Protein AF-A0A2N1NNH9-F1 (afdb_monomer)

pLDDT: mean 80.66, std 7.98, range [55.19, 92.31]

Foldseek 3Di:
DADPVRDDDDDDCVLPDDPPDDADQDDDDVVVVQLFDVVCVVPVPDGDDVVRVVSSVVSVVVVVVVVVVVVVVVVVVVD

Solvent-accessible surface area (backbone atoms only — not comparable to full-atom values): 5133 Å² total; per-residue (Å²): 90,68,48,96,86,70,47,80,43,92,70,83,67,87,82,62,76,64,96,85,53,83,84,77,87,72,77,94,47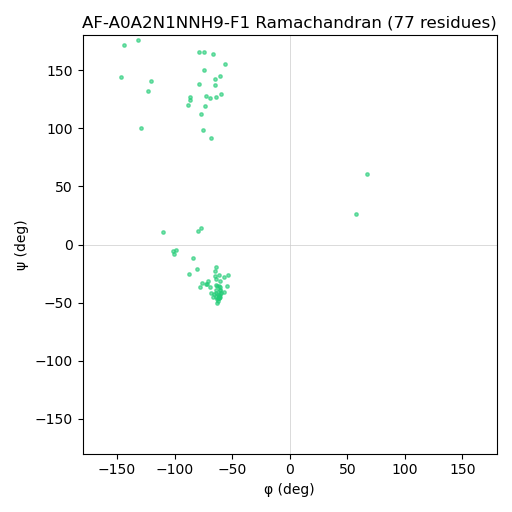,77,78,56,57,78,46,51,31,66,72,49,74,75,32,81,83,54,80,89,52,73,70,39,53,54,45,30,52,52,52,53,53,49,50,55,53,51,52,55,51,52,56,51,52,54,58,61,75,77,107

Sequence (79 aa):
MVTESNLAKLANFGTSREKHDATTTIGSQPERVRWLAPEKLKDNGRRYDHKCENFSFGMNWLLVKIHTKILKLIKFQIM

InterPro domains:
  IPR000719 Protein kinase domain [PS50011] (1-79)
  IPR001245 Serine-threonine/tyrosine-protein kinase, catalytic domain [PF07714] (1-60)
  IPR011009 Protein kinase-like domain superfamily [SSF56112] (1-61)

Structure (mmCIF, N/CA/C/O backbone):
data_AF-A0A2N1NNH9-F1
#
_entry.id   AF-A0A2N1NNH9-F1
#
loop_
_atom_site.group_PDB
_atom_site.id
_atom_site.type_symbol
_atom_site.label_atom_id
_atom_site.label_alt_id
_atom_site.label_comp_id
_atom_site.label_asym_id
_atom_site.label_entity_id
_atom_site.label_seq_id
_atom_site.pdbx_PDB_ins_code
_atom_site.Cartn_x
_atom_site.Cartn_y
_atom_site.Cartn_z
_atom_site.occupancy
_atom_site.B_iso_or_equiv
_atom_site.auth_seq_id
_atom_site.auth_comp_id
_atom_site.auth_asym_id
_atom_site.auth_atom_id
_atom_site.pdbx_PDB_model_num
ATOM 1 N N . MET A 1 1 ? -8.782 -6.122 7.531 1.00 81.94 1 MET A N 1
ATOM 2 C CA . MET A 1 1 ? -9.655 -6.997 8.347 1.00 81.94 1 MET A CA 1
ATOM 3 C C . MET A 1 1 ? -9.606 -6.483 9.775 1.00 81.94 1 MET A C 1
ATOM 5 O O . MET A 1 1 ? -8.539 -6.045 10.191 1.00 81.94 1 MET A O 1
ATOM 9 N N . VAL A 1 2 ? -10.722 -6.480 10.498 1.00 88.88 2 VAL A N 1
ATOM 10 C CA . VAL A 1 2 ? -10.765 -6.047 11.904 1.00 88.88 2 VAL A CA 1
ATOM 11 C C . VAL A 1 2 ? -11.323 -7.205 12.719 1.00 88.88 2 VAL A C 1
ATOM 13 O O . VAL A 1 2 ? -12.282 -7.840 12.289 1.00 88.88 2 VAL A O 1
ATOM 16 N N . THR A 1 3 ? -10.670 -7.545 13.827 1.00 91.00 3 THR A N 1
ATOM 17 C CA . THR A 1 3 ? -11.167 -8.573 14.752 1.00 91.00 3 THR A CA 1
ATOM 18 C C . THR A 1 3 ? -12.269 -8.010 15.644 1.00 91.00 3 THR A C 1
ATOM 20 O O . THR A 1 3 ? -12.401 -6.798 15.780 1.00 91.00 3 THR A O 1
ATOM 23 N N . GLU A 1 4 ? -13.013 -8.879 16.325 1.00 90.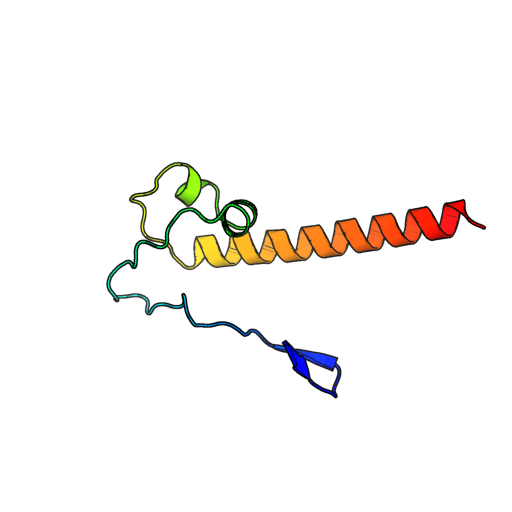44 4 GLU A N 1
ATOM 24 C CA . GLU A 1 4 ? -14.030 -8.474 17.313 1.00 90.44 4 GLU A CA 1
ATOM 25 C C . GLU A 1 4 ? -13.451 -7.601 18.439 1.00 90.44 4 GLU A C 1
ATOM 27 O O . GLU A 1 4 ? -14.115 -6.713 18.961 1.00 90.44 4 GLU A O 1
ATOM 32 N N . SER A 1 5 ? -12.165 -7.777 18.750 1.00 92.31 5 SER A N 1
ATOM 33 C CA . SER A 1 5 ? -11.403 -6.934 19.676 1.00 92.31 5 SER A CA 1
ATOM 34 C C . SER A 1 5 ? -10.963 -5.576 19.100 1.00 92.31 5 SER A C 1
ATOM 36 O O . SER A 1 5 ? -10.094 -4.924 19.675 1.00 92.31 5 SER A O 1
ATOM 38 N N . ASN A 1 6 ? -11.519 -5.145 17.963 1.00 87.44 6 ASN A N 1
ATOM 39 C CA . ASN A 1 6 ? -11.159 -3.914 17.249 1.00 87.44 6 ASN A CA 1
ATOM 40 C C . ASN A 1 6 ? -9.677 -3.820 16.840 1.00 87.44 6 ASN A C 1
ATOM 42 O O . ASN A 1 6 ? -9.142 -2.726 16.648 1.00 87.44 6 ASN A O 1
ATOM 46 N N . LEU A 1 7 ? -8.999 -4.958 16.660 1.00 90.88 7 LEU A N 1
ATOM 47 C CA . LEU A 1 7 ? -7.616 -4.981 16.195 1.00 90.88 7 LEU A CA 1
ATOM 48 C C . LEU A 1 7 ? -7.582 -5.015 14.664 1.00 90.88 7 LEU A C 1
ATOM 50 O O . LEU A 1 7 ? -8.070 -5.959 14.034 1.00 90.88 7 LEU A O 1
ATOM 54 N N . ALA A 1 8 ? -6.968 -4.001 14.057 1.00 87.56 8 ALA A N 1
ATOM 55 C CA . ALA A 1 8 ? -6.726 -3.987 12.622 1.00 87.56 8 ALA A CA 1
ATOM 56 C C . ALA A 1 8 ? -5.609 -4.978 12.256 1.00 87.56 8 ALA A C 1
ATOM 58 O O . ALA A 1 8 ? -4.511 -4.930 12.808 1.00 87.56 8 ALA A O 1
ATOM 59 N N . LYS A 1 9 ? -5.887 -5.865 11.296 1.00 89.38 9 LYS A N 1
ATOM 60 C CA . LYS A 1 9 ? -4.924 -6.819 10.733 1.00 89.38 9 LYS A CA 1
ATOM 61 C C . LYS A 1 9 ? -4.771 -6.608 9.230 1.00 89.38 9 LYS A C 1
ATOM 63 O O . LYS A 1 9 ? -5.762 -6.374 8.520 1.00 89.38 9 LYS A O 1
ATOM 68 N N . LEU A 1 10 ? -3.530 -6.736 8.757 1.00 87.56 10 LEU A N 1
ATOM 69 C CA . LEU A 1 10 ? -3.219 -6.821 7.333 1.00 87.56 10 LEU A CA 1
ATOM 70 C C . LEU A 1 10 ? -3.830 -8.103 6.760 1.00 87.56 10 LEU A C 1
ATOM 72 O O . LEU A 1 10 ? -3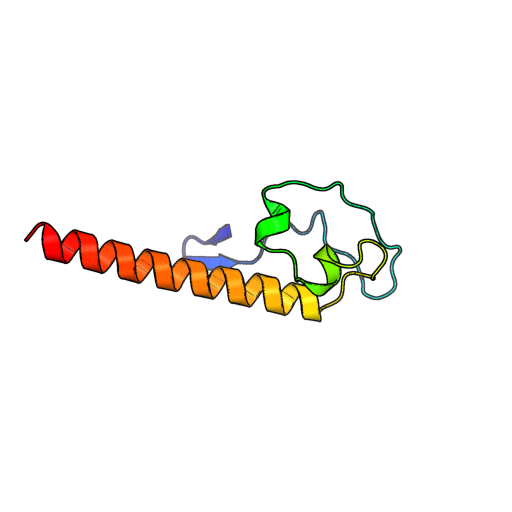.803 -9.159 7.388 1.00 87.56 10 LEU A O 1
ATOM 76 N N . ALA A 1 11 ? -4.424 -7.981 5.581 1.00 86.94 11 ALA A N 1
ATOM 77 C CA . ALA A 1 11 ? -5.089 -9.062 4.872 1.00 86.94 11 ALA A CA 1
ATOM 78 C C . ALA A 1 11 ? -4.849 -8.890 3.367 1.00 86.94 11 ALA A C 1
ATOM 80 O O . ALA A 1 11 ? -4.367 -7.842 2.942 1.00 86.94 11 ALA A O 1
ATOM 81 N N . ASN A 1 12 ? -5.236 -9.891 2.572 1.00 84.1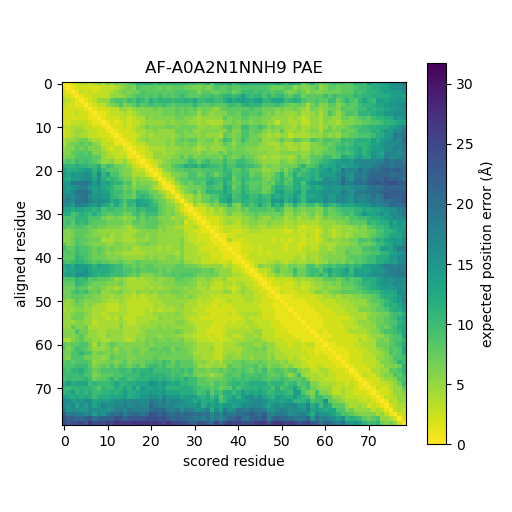9 12 ASN A N 1
ATOM 82 C CA . ASN A 1 12 ? -5.063 -9.917 1.116 1.00 84.19 12 ASN A CA 1
ATOM 83 C C . ASN A 1 12 ? -3.591 -9.991 0.653 1.00 84.19 12 ASN A C 1
ATOM 85 O O . ASN A 1 12 ? -3.100 -9.138 -0.083 1.00 84.19 12 ASN A O 1
ATOM 89 N N . PHE A 1 13 ? -2.899 -11.066 1.042 1.00 84.88 13 PHE A N 1
ATOM 90 C CA . PHE A 1 13 ? -1.526 -11.368 0.610 1.00 84.88 13 PHE A CA 1
ATOM 91 C C . PHE A 1 13 ? -1.440 -11.997 -0.796 1.00 84.88 13 PHE A C 1
ATOM 93 O O . PHE A 1 13 ? -0.387 -12.483 -1.191 1.00 84.88 1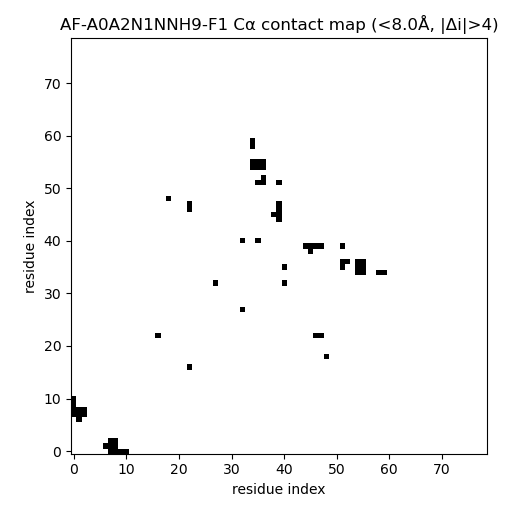3 PHE A O 1
ATOM 100 N N . GLY A 1 14 ? -2.526 -11.991 -1.583 1.00 82.38 14 GLY A N 1
ATOM 101 C CA . GLY A 1 14 ? -2.560 -12.628 -2.908 1.00 82.38 14 GLY A CA 1
ATOM 102 C C . GLY A 1 14 ? -1.610 -11.999 -3.934 1.00 82.38 14 GLY A C 1
ATOM 103 O O . GLY A 1 14 ? -1.262 -12.634 -4.922 1.00 82.38 14 GLY A O 1
ATOM 104 N N . THR A 1 15 ? -1.165 -10.760 -3.695 1.00 78.56 15 THR A N 1
ATOM 105 C CA . THR A 1 15 ? -0.133 -10.093 -4.508 1.00 78.56 15 THR A CA 1
ATOM 106 C C . THR A 1 15 ? 1.190 -9.907 -3.774 1.00 78.56 15 THR A C 1
ATOM 108 O O . THR A 1 15 ? 2.043 -9.147 -4.233 1.00 78.56 15 THR A O 1
ATOM 111 N N . SER A 1 16 ? 1.351 -10.545 -2.615 1.00 83.06 16 SER A N 1
ATOM 112 C CA . SER A 1 16 ? 2.608 -10.544 -1.875 1.00 83.06 16 SER A CA 1
ATOM 113 C C . SER A 1 16 ? 3.619 -11.460 -2.554 1.00 83.06 16 SER A C 1
ATOM 115 O O . SER A 1 16 ? 3.263 -12.426 -3.224 1.00 83.06 16 SER A O 1
ATOM 117 N N . ARG A 1 17 ? 4.897 -11.121 -2.403 1.00 84.19 17 ARG A N 1
ATOM 118 C CA . ARG A 1 17 ? 6.012 -11.812 -3.042 1.00 84.19 17 ARG A CA 1
ATOM 119 C C . ARG A 1 17 ? 7.217 -11.767 -2.115 1.00 84.19 17 ARG A C 1
ATOM 121 O O . ARG A 1 17 ? 7.460 -10.740 -1.478 1.00 84.19 17 ARG A O 1
ATOM 128 N N . GLU A 1 18 ? 8.008 -12.832 -2.096 1.00 82.88 18 GLU A N 1
ATOM 129 C CA . GLU A 1 18 ? 9.287 -12.827 -1.397 1.00 82.88 18 GLU A CA 1
ATOM 130 C C . GLU A 1 18 ? 10.309 -11.873 -2.043 1.00 82.88 18 GLU A C 1
ATOM 132 O O . GLU A 1 18 ? 10.185 -11.407 -3.187 1.00 82.88 18 GLU A O 1
ATOM 137 N N . LYS A 1 19 ? 11.365 -11.556 -1.287 1.00 77.31 19 LYS A N 1
ATOM 138 C CA . LYS A 1 19 ? 12.390 -10.588 -1.699 1.00 77.31 19 LYS A CA 1
ATOM 139 C C . LYS A 1 19 ? 13.118 -11.010 -2.976 1.00 77.31 19 LYS A C 1
ATOM 141 O O . LYS A 1 19 ? 13.413 -10.144 -3.802 1.00 77.31 19 LYS A O 1
ATOM 146 N N . HIS A 1 20 ? 13.352 -12.308 -3.161 1.00 79.06 20 HIS A N 1
ATOM 147 C CA . HIS A 1 20 ? 14.136 -12.867 -4.269 1.00 79.06 20 HIS A CA 1
ATOM 148 C C . HIS A 1 20 ? 13.293 -13.452 -5.406 1.00 79.06 20 HIS A C 1
ATOM 150 O O . HIS A 1 20 ? 13.841 -13.797 -6.445 1.00 79.06 20 HIS A O 1
ATOM 156 N N . ASP A 1 21 ? 11.974 -13.504 -5.245 1.00 79.06 21 ASP A N 1
ATOM 157 C CA . ASP A 1 21 ? 11.108 -14.211 -6.186 1.00 79.06 21 ASP A CA 1
ATOM 158 C C . ASP A 1 21 ? 10.909 -13.458 -7.513 1.00 79.06 21 ASP A C 1
ATOM 160 O O . ASP A 1 21 ? 11.190 -12.256 -7.610 1.00 79.06 21 ASP A O 1
ATOM 164 N N . ALA A 1 22 ? 10.397 -14.116 -8.550 1.00 75.44 22 ALA A N 1
ATOM 165 C CA . ALA A 1 22 ? 10.150 -13.464 -9.839 1.00 75.44 22 ALA A CA 1
ATOM 166 C C . ALA A 1 22 ? 9.149 -12.295 -9.711 1.00 75.44 22 ALA A C 1
ATOM 168 O O . ALA A 1 22 ? 8.223 -12.309 -8.901 1.00 75.44 22 ALA A O 1
ATOM 169 N N . THR A 1 23 ? 9.341 -11.223 -10.490 1.00 72.38 23 THR A N 1
ATOM 170 C CA . THR A 1 23 ? 8.394 -10.095 -10.468 1.00 72.38 23 THR A CA 1
ATOM 171 C C . THR A 1 23 ? 7.143 -10.465 -11.250 1.00 72.38 23 THR A C 1
ATOM 173 O O . THR A 1 23 ? 7.190 -10.577 -12.470 1.00 72.38 23 THR A O 1
ATOM 176 N N . THR A 1 24 ? 6.018 -10.613 -10.555 1.00 67.69 24 THR A N 1
ATOM 177 C CA . THR A 1 24 ? 4.712 -10.784 -11.194 1.00 67.69 24 THR A CA 1
ATOM 178 C C . THR A 1 24 ? 4.249 -9.452 -11.775 1.00 67.69 24 THR A C 1
ATOM 180 O O . THR A 1 24 ? 4.063 -8.473 -11.046 1.00 67.69 24 THR A O 1
ATOM 183 N N . THR A 1 25 ? 4.050 -9.403 -13.090 1.00 66.75 25 THR A N 1
ATOM 184 C CA . THR A 1 25 ? 3.435 -8.251 -13.752 1.00 66.75 25 THR A CA 1
ATOM 185 C C . THR A 1 25 ? 1.937 -8.276 -13.486 1.00 66.75 25 THR A C 1
ATOM 187 O O . THR A 1 25 ? 1.185 -9.006 -14.124 1.00 66.75 25 THR A O 1
ATOM 190 N N . ILE A 1 26 ? 1.501 -7.489 -12.510 1.00 66.06 26 ILE A N 1
ATOM 191 C CA . ILE A 1 26 ? 0.080 -7.276 -12.245 1.00 66.06 26 ILE A CA 1
ATOM 192 C C . ILE A 1 26 ? -0.385 -6.125 -13.140 1.00 66.06 26 ILE A C 1
ATOM 194 O O . ILE A 1 26 ? 0.235 -5.061 -13.149 1.00 66.06 26 ILE A O 1
ATOM 198 N N . GLY A 1 27 ? -1.452 -6.350 -13.912 1.00 64.50 27 GLY A N 1
ATOM 199 C CA . GLY A 1 27 ? -2.017 -5.353 -14.823 1.00 64.50 27 GLY A CA 1
ATOM 200 C C . GLY A 1 27 ? -2.394 -4.042 -14.121 1.00 64.50 27 GLY A C 1
ATOM 201 O O . GLY A 1 27 ? -2.655 -4.007 -12.916 1.00 64.50 27 GLY A O 1
ATOM 202 N N . SER A 1 28 ? -2.427 -2.949 -14.884 1.00 64.19 28 SER A N 1
ATOM 203 C CA . SER A 1 28 ? -2.738 -1.609 -14.381 1.00 64.19 28 SER A CA 1
ATOM 204 C C . SER A 1 28 ? -4.203 -1.506 -13.955 1.00 64.19 28 SER A C 1
ATOM 206 O O . SER A 1 28 ? -5.079 -1.178 -14.753 1.00 64.19 28 SER A O 1
ATOM 208 N N . GLN A 1 29 ? -4.475 -1.783 -12.683 1.00 70.31 29 GLN A N 1
ATOM 209 C CA . GLN A 1 29 ? -5.781 -1.535 -12.083 1.00 70.31 29 GLN A CA 1
ATOM 210 C C . GLN A 1 29 ? -5.838 -0.087 -11.570 1.00 70.31 29 GLN A C 1
ATOM 212 O O . GLN A 1 29 ? -5.000 0.292 -10.744 1.00 70.31 29 GLN A O 1
ATOM 217 N N . PRO A 1 30 ? -6.817 0.728 -12.003 1.00 70.25 30 PRO A N 1
ATOM 218 C CA . PRO A 1 30 ? -6.894 2.149 -11.651 1.00 70.25 30 PRO A CA 1
ATOM 219 C C . PRO A 1 30 ? -7.042 2.391 -10.141 1.00 70.25 30 PRO A C 1
ATOM 221 O O . PRO A 1 30 ? -6.604 3.418 -9.626 1.00 70.25 30 PRO A O 1
ATOM 224 N N . GLU A 1 31 ? -7.603 1.433 -9.403 1.00 73.00 31 GLU A N 1
ATOM 225 C CA . GLU A 1 31 ? -7.694 1.492 -7.941 1.00 73.00 31 GLU A CA 1
ATOM 226 C C . GLU A 1 31 ? -6.327 1.356 -7.262 1.00 73.0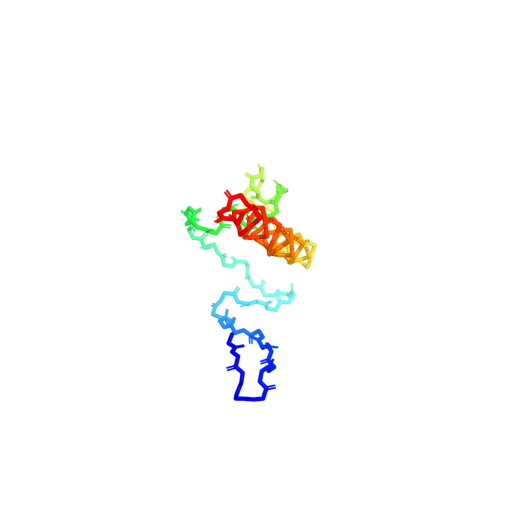0 31 GLU A C 1
ATOM 228 O O . GLU A 1 31 ? -6.056 2.046 -6.283 1.00 73.00 31 GLU A O 1
ATOM 233 N N . ARG A 1 32 ? -5.434 0.527 -7.816 1.00 73.44 32 ARG A N 1
ATOM 234 C CA . ARG A 1 32 ? -4.084 0.289 -7.284 1.00 73.44 32 ARG A CA 1
ATOM 235 C C . ARG A 1 32 ? -3.135 1.448 -7.588 1.00 73.44 32 ARG A C 1
ATOM 237 O O . ARG A 1 32 ? -2.282 1.761 -6.765 1.00 73.44 32 ARG A O 1
ATOM 244 N N . VAL A 1 33 ? -3.316 2.115 -8.731 1.00 79.88 33 VAL A N 1
ATOM 245 C CA . VAL A 1 33 ? -2.502 3.268 -9.165 1.00 79.88 33 VAL A CA 1
ATOM 246 C C . VAL A 1 33 ? -2.469 4.380 -8.111 1.00 79.88 33 VAL A C 1
ATOM 248 O O . VAL A 1 33 ? -1.421 4.983 -7.909 1.00 79.88 33 VAL A O 1
ATOM 251 N N . ARG A 1 34 ? -3.572 4.610 -7.384 1.00 82.50 34 ARG A N 1
ATOM 252 C CA . ARG A 1 34 ? -3.655 5.651 -6.337 1.00 82.50 34 ARG A CA 1
ATOM 253 C C . ARG A 1 34 ? -2.735 5.397 -5.143 1.00 82.50 34 ARG A C 1
ATOM 255 O O . ARG A 1 34 ? -2.350 6.340 -4.460 1.00 82.50 34 ARG A O 1
ATOM 262 N N . TRP A 1 35 ? -2.419 4.133 -4.886 1.00 84.12 35 TRP A N 1
ATOM 263 C CA . TRP A 1 35 ? -1.586 3.701 -3.766 1.00 84.12 35 TRP A CA 1
ATOM 264 C C . TRP A 1 35 ? -0.151 3.408 -4.201 1.00 84.12 35 TRP A C 1
ATOM 266 O O . TRP A 1 35 ? 0.705 3.177 -3.356 1.00 84.12 35 TRP A O 1
ATOM 276 N N . LEU A 1 36 ? 0.123 3.415 -5.507 1.00 84.00 36 LEU A N 1
ATOM 277 C CA . LEU A 1 36 ? 1.416 3.036 -6.047 1.00 84.00 36 LEU A CA 1
ATOM 278 C C . LEU A 1 36 ? 2.430 4.168 -5.889 1.00 84.00 36 LEU A C 1
ATOM 280 O O . LEU A 1 36 ? 2.139 5.335 -6.147 1.00 84.00 36 LEU A O 1
ATOM 284 N N . ALA A 1 37 ? 3.646 3.796 -5.509 1.00 87.50 37 ALA A N 1
ATOM 285 C CA . ALA A 1 37 ? 4.734 4.744 -5.374 1.00 87.50 37 ALA A CA 1
ATOM 286 C C . ALA A 1 37 ? 5.110 5.372 -6.733 1.00 87.50 37 ALA A C 1
ATOM 288 O O . ALA A 1 37 ? 5.089 4.686 -7.766 1.00 87.50 37 ALA A O 1
ATOM 289 N N . PRO A 1 38 ? 5.461 6.669 -6.760 1.00 85.56 38 PRO A N 1
ATOM 290 C CA . PRO A 1 38 ? 5.689 7.413 -7.998 1.00 85.56 38 PRO A CA 1
ATOM 291 C C . PRO A 1 38 ? 6.827 6.832 -8.844 1.00 85.56 38 PRO A C 1
ATOM 293 O O . PRO A 1 38 ? 6.765 6.867 -10.071 1.00 85.56 38 PRO A O 1
ATOM 296 N N . GLU A 1 39 ? 7.845 6.237 -8.222 1.00 84.44 39 GLU A N 1
ATOM 297 C CA . GLU A 1 39 ? 8.943 5.575 -8.924 1.00 84.44 39 GLU A CA 1
ATOM 298 C C . GLU A 1 39 ? 8.486 4.364 -9.741 1.00 84.44 39 GLU A C 1
ATOM 300 O O . GLU A 1 39 ? 9.086 4.072 -10.773 1.00 84.44 39 GLU A O 1
ATOM 305 N N . LYS A 1 40 ? 7.420 3.685 -9.306 1.00 82.69 40 LYS A N 1
ATOM 306 C CA . LYS A 1 40 ? 6.850 2.535 -10.008 1.00 82.69 40 LYS A CA 1
ATOM 307 C C . LYS A 1 40 ? 5.826 2.956 -11.063 1.00 82.69 40 LYS A C 1
ATOM 309 O O . LYS A 1 40 ? 5.649 2.236 -12.036 1.00 82.69 40 LYS A O 1
ATOM 314 N N . LEU A 1 41 ? 5.193 4.120 -10.895 1.00 82.81 41 LEU A N 1
ATOM 315 C CA . LEU A 1 41 ? 4.353 4.743 -11.926 1.00 82.81 41 LEU A CA 1
ATOM 316 C C . LEU A 1 41 ? 5.181 5.308 -13.086 1.00 82.81 41 LEU A C 1
ATOM 318 O O . LEU A 1 41 ? 4.731 5.292 -14.226 1.00 82.81 41 LEU A O 1
ATOM 322 N N . LYS A 1 42 ? 6.382 5.819 -12.794 1.00 84.12 42 LYS A N 1
ATOM 323 C CA . LYS A 1 42 ? 7.289 6.374 -13.804 1.00 84.12 42 LYS A CA 1
ATOM 324 C C . LYS A 1 42 ? 8.035 5.291 -14.583 1.00 84.12 42 LYS A C 1
ATOM 326 O O . LYS A 1 42 ? 8.285 5.467 -15.770 1.00 84.12 42 LYS A O 1
ATOM 331 N N . ASP A 1 43 ? 8.403 4.200 -13.917 1.00 80.75 43 ASP A N 1
ATOM 332 C CA . ASP A 1 43 ? 9.114 3.077 -14.521 1.00 80.75 43 ASP A CA 1
ATOM 333 C C . ASP A 1 43 ? 8.406 1.754 -14.200 1.00 80.75 43 ASP A C 1
ATOM 335 O O . ASP A 1 43 ? 8.567 1.161 -13.126 1.00 80.75 43 ASP A O 1
ATOM 339 N N . ASN A 1 44 ? 7.641 1.266 -15.178 1.00 73.50 44 ASN A N 1
ATOM 340 C CA . ASN A 1 44 ? 6.931 -0.005 -15.073 1.00 73.50 44 ASN A CA 1
ATOM 341 C C . ASN A 1 44 ? 7.884 -1.208 -14.970 1.00 73.50 44 ASN A C 1
ATOM 343 O O . ASN A 1 44 ? 7.478 -2.237 -14.424 1.00 73.50 44 ASN A O 1
ATOM 347 N N . GLY A 1 45 ? 9.137 -1.092 -15.422 1.00 73.38 45 GLY A N 1
ATOM 348 C CA . GLY A 1 45 ? 10.151 -2.145 -15.338 1.00 73.38 45 GLY A CA 1
ATOM 349 C C . GLY A 1 45 ? 10.827 -2.239 -13.968 1.00 73.38 45 GLY A C 1
ATOM 350 O O . GLY A 1 45 ? 11.337 -3.297 -13.598 1.00 73.38 45 GLY A O 1
ATOM 351 N N . ARG A 1 46 ? 10.780 -1.172 -13.161 1.00 79.69 46 ARG A N 1
ATOM 352 C CA . ARG A 1 46 ? 11.426 -1.145 -11.843 1.00 79.69 46 ARG A CA 1
ATOM 353 C C . ARG A 1 46 ? 10.808 -2.163 -10.890 1.00 79.69 46 ARG A C 1
ATOM 355 O O . ARG A 1 46 ? 9.601 -2.157 -10.659 1.00 79.69 46 ARG A O 1
ATOM 362 N N . ARG A 1 47 ? 11.615 -3.028 -10.279 1.00 80.31 47 ARG A N 1
ATOM 363 C CA . ARG A 1 47 ? 11.121 -4.021 -9.312 1.00 80.31 47 ARG A CA 1
ATOM 364 C C . ARG A 1 47 ? 10.445 -3.336 -8.118 1.00 80.31 47 ARG A C 1
ATOM 366 O O . ARG A 1 47 ? 11.020 -2.439 -7.508 1.00 80.31 47 ARG A O 1
ATOM 373 N N . TYR A 1 48 ? 9.232 -3.780 -7.789 1.00 80.81 48 TYR A N 1
ATOM 374 C CA . TYR A 1 48 ? 8.505 -3.318 -6.605 1.00 80.81 48 TYR A CA 1
ATOM 375 C C . TYR A 1 48 ? 9.201 -3.838 -5.341 1.00 80.81 48 TYR A C 1
ATOM 377 O O . TYR A 1 48 ? 9.422 -5.046 -5.226 1.00 80.81 48 TYR A O 1
ATOM 385 N N . ASP A 1 49 ? 9.541 -2.945 -4.416 1.00 83.69 49 ASP A N 1
ATOM 386 C CA . ASP A 1 49 ? 10.326 -3.234 -3.209 1.00 83.69 49 ASP A CA 1
ATOM 387 C C . ASP A 1 49 ? 9.657 -2.622 -1.960 1.00 83.69 49 ASP A C 1
ATOM 389 O O . ASP A 1 49 ? 8.673 -1.891 -2.063 1.00 83.69 49 ASP A O 1
ATOM 393 N N . HIS A 1 50 ? 10.209 -2.878 -0.774 1.00 86.12 50 HIS A N 1
ATOM 394 C CA . HIS A 1 50 ? 9.717 -2.391 0.523 1.00 86.12 50 HIS A CA 1
ATOM 395 C C . HIS A 1 50 ? 9.531 -0.862 0.600 1.00 86.12 50 HIS A C 1
ATOM 397 O O . HIS A 1 50 ? 8.696 -0.372 1.357 1.00 86.12 50 HIS A O 1
ATOM 403 N N . LYS A 1 51 ? 10.266 -0.079 -0.201 1.00 87.44 51 LYS A N 1
ATOM 404 C CA . LYS A 1 51 ? 10.074 1.381 -0.285 1.00 87.44 51 LYS A CA 1
ATOM 405 C C . LYS A 1 51 ? 8.690 1.752 -0.828 1.00 87.44 51 LYS A C 1
ATOM 407 O O . LYS A 1 51 ? 8.085 2.708 -0.346 1.00 87.44 51 LYS A O 1
ATOM 412 N N . CYS A 1 52 ? 8.169 0.966 -1.768 1.00 86.56 52 CYS A N 1
ATOM 413 C CA . CYS A 1 52 ? 6.851 1.190 -2.348 1.00 86.56 52 CYS A CA 1
ATOM 414 C C . CYS A 1 52 ? 5.722 0.836 -1.359 1.00 86.56 52 CYS A C 1
ATOM 416 O O . CYS A 1 52 ? 4.698 1.520 -1.317 1.00 86.56 52 CYS A O 1
ATOM 418 N N . GLU A 1 53 ? 5.933 -0.176 -0.509 1.00 86.50 53 GLU A N 1
ATOM 419 C CA . GLU A 1 53 ? 5.027 -0.522 0.600 1.00 86.50 53 GLU A CA 1
ATOM 420 C C . GLU A 1 53 ? 4.923 0.632 1.609 1.00 86.50 53 GLU A C 1
ATOM 422 O O . GLU A 1 53 ? 3.823 1.044 1.980 1.00 86.50 53 GLU A O 1
ATOM 427 N N . ASN A 1 54 ? 6.061 1.223 1.994 1.00 89.62 54 ASN A N 1
ATOM 428 C CA . ASN A 1 54 ? 6.091 2.358 2.922 1.00 89.62 54 ASN A CA 1
ATOM 429 C C . ASN A 1 54 ? 5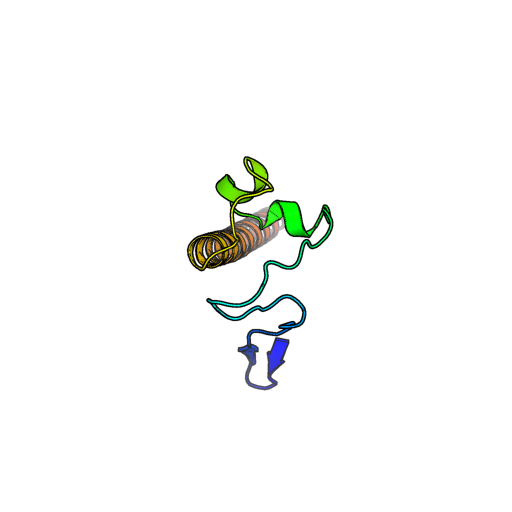.328 3.574 2.378 1.00 89.62 54 ASN A C 1
ATOM 431 O O . ASN A 1 54 ? 4.617 4.249 3.126 1.00 89.62 54 ASN A O 1
ATOM 435 N N . PHE A 1 55 ? 5.439 3.843 1.073 1.00 90.00 55 PHE A N 1
ATOM 436 C CA . PHE A 1 55 ? 4.656 4.893 0.424 1.00 90.00 55 PHE A CA 1
ATOM 437 C C . PHE A 1 55 ? 3.152 4.599 0.496 1.00 90.00 55 PHE A C 1
ATOM 439 O O . PHE A 1 55 ? 2.371 5.445 0.935 1.00 90.00 55 PHE A O 1
ATOM 446 N N . SER A 1 56 ? 2.756 3.376 0.132 1.00 86.75 56 SER A N 1
ATOM 447 C CA . SER A 1 56 ? 1.360 2.924 0.170 1.00 86.75 56 SER A CA 1
ATOM 448 C C . SER A 1 56 ? 0.763 3.068 1.577 1.00 86.75 56 SER A C 1
ATOM 450 O O . SER A 1 56 ? -0.371 3.527 1.740 1.00 86.75 56 SER A O 1
ATOM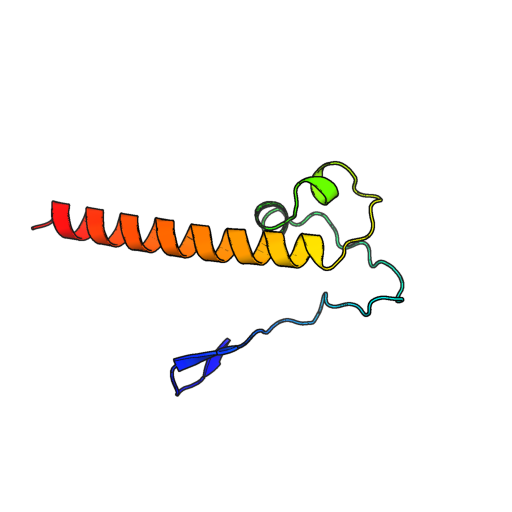 452 N N . PHE A 1 57 ? 1.540 2.739 2.613 1.00 87.56 57 PHE A N 1
ATOM 453 C CA . PHE A 1 57 ? 1.144 2.913 4.011 1.00 87.56 57 PHE A CA 1
ATOM 454 C C . PHE A 1 57 ? 0.939 4.390 4.384 1.00 87.56 57 PHE A C 1
ATOM 456 O O . PHE A 1 57 ? -0.084 4.749 4.973 1.00 87.56 57 PHE A O 1
ATOM 463 N N . GLY A 1 58 ? 1.864 5.269 3.986 1.00 89.12 58 GLY A N 1
ATOM 464 C CA . GLY A 1 58 ? 1.750 6.712 4.219 1.00 89.12 58 GLY A CA 1
ATOM 465 C C . GLY A 1 58 ? 0.510 7.329 3.563 1.00 89.12 58 GLY A C 1
ATOM 466 O O . GLY A 1 58 ? -0.174 8.152 4.176 1.00 89.12 58 GLY A O 1
ATOM 467 N N . MET A 1 59 ? 0.165 6.880 2.355 1.00 89.00 59 MET A N 1
ATOM 468 C CA . MET A 1 59 ? -1.047 7.321 1.661 1.00 89.00 59 MET A CA 1
ATOM 469 C C . MET A 1 59 ? -2.323 6.913 2.403 1.00 89.00 59 MET A C 1
ATOM 471 O O . MET A 1 59 ? -3.239 7.726 2.535 1.00 89.00 59 MET A O 1
ATOM 475 N N . ASN A 1 60 ? -2.377 5.689 2.940 1.00 85.94 60 ASN A N 1
ATOM 476 C CA . ASN A 1 60 ? -3.512 5.230 3.748 1.00 85.94 60 ASN A CA 1
ATOM 477 C C . ASN A 1 60 ? -3.690 6.090 5.005 1.00 85.94 60 ASN A C 1
ATOM 479 O O . ASN A 1 60 ? -4.798 6.537 5.306 1.00 85.94 60 ASN A O 1
ATOM 483 N N . TRP A 1 61 ? -2.593 6.393 5.703 1.00 85.31 61 TRP A N 1
ATOM 484 C CA . TRP A 1 61 ? -2.616 7.275 6.869 1.00 85.31 61 TRP A CA 1
ATOM 485 C C . TRP A 1 61 ? -3.117 8.685 6.532 1.00 85.31 61 TRP A C 1
ATOM 487 O O . TRP A 1 61 ? -3.960 9.246 7.240 1.00 85.31 61 TRP A O 1
ATOM 497 N N . LEU A 1 62 ? -2.627 9.258 5.430 1.00 87.25 62 LEU A N 1
ATOM 498 C CA . LEU A 1 62 ? -3.047 10.580 4.979 1.00 87.25 62 LEU A CA 1
ATOM 499 C C . LEU A 1 62 ? -4.545 10.609 4.657 1.00 87.25 62 LEU A C 1
ATOM 501 O O . LEU A 1 62 ? -5.241 11.531 5.087 1.00 87.25 62 LEU A O 1
ATOM 505 N N . LEU A 1 63 ? -5.051 9.589 3.959 1.00 86.75 63 LEU A N 1
ATOM 506 C CA . LEU A 1 63 ? -6.462 9.490 3.600 1.00 86.75 63 LEU A CA 1
ATOM 507 C C . LEU A 1 63 ? -7.360 9.433 4.844 1.00 86.75 63 LEU A C 1
ATOM 509 O O . LEU A 1 63 ? -8.324 10.193 4.937 1.00 86.75 63 LEU A O 1
ATOM 513 N N . VAL A 1 64 ? -7.004 8.613 5.840 1.00 86.56 64 VAL A N 1
ATOM 514 C CA . VAL A 1 64 ? -7.730 8.541 7.122 1.00 86.56 64 VAL A CA 1
ATOM 515 C C . VAL A 1 64 ? -7.731 9.896 7.829 1.00 86.56 64 VAL A C 1
ATOM 517 O O . VAL A 1 64 ? -8.766 10.337 8.338 1.00 86.56 64 VAL A O 1
ATOM 520 N N . LYS A 1 65 ? -6.597 10.605 7.829 1.00 86.12 65 LYS A N 1
ATOM 521 C CA . LYS A 1 65 ? -6.482 11.926 8.459 1.00 86.12 65 LYS A CA 1
ATOM 522 C C . LYS A 1 65 ? -7.347 12.978 7.762 1.00 86.12 65 LYS A C 1
ATOM 524 O O . LYS A 1 65 ? -8.003 13.767 8.445 1.00 86.12 65 LYS A O 1
ATOM 529 N N . ILE A 1 66 ? -7.370 12.980 6.428 1.00 84.94 66 ILE A N 1
ATOM 530 C CA . ILE A 1 66 ? -8.220 13.870 5.624 1.00 84.94 66 ILE A CA 1
ATOM 531 C C . ILE A 1 66 ? -9.695 13.565 5.893 1.00 84.94 66 ILE A C 1
ATOM 533 O O . ILE A 1 66 ? -10.447 14.473 6.243 1.00 84.94 66 ILE A O 1
ATOM 537 N N . HIS A 1 67 ? -10.093 12.294 5.819 1.00 84.06 67 HIS A N 1
ATOM 538 C CA . HIS A 1 67 ? -11.477 11.877 6.032 1.00 84.06 67 HIS A CA 1
ATOM 539 C C . HIS A 1 67 ? -11.967 12.233 7.445 1.00 84.06 67 HIS A C 1
ATOM 541 O O . HIS A 1 67 ? -13.040 12.809 7.609 1.00 84.06 67 HIS A O 1
ATOM 547 N N . THR A 1 68 ? -11.136 12.013 8.470 1.00 81.62 68 THR A N 1
ATOM 548 C CA . THR A 1 68 ? -11.457 12.379 9.862 1.00 81.62 68 THR A CA 1
ATOM 549 C C . THR A 1 68 ? -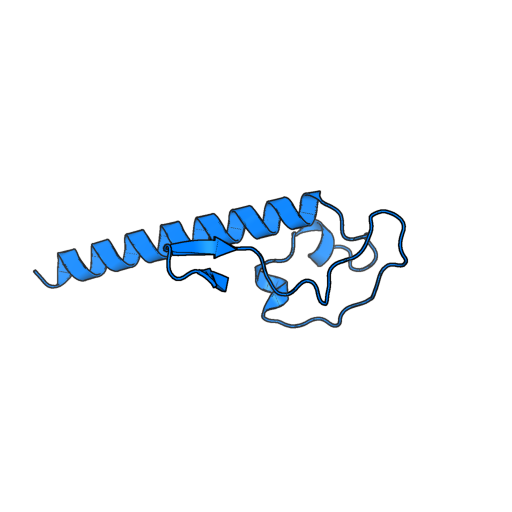11.611 13.893 10.045 1.00 81.62 68 THR A C 1
ATOM 551 O O . THR A 1 68 ? -12.494 14.339 10.778 1.00 81.62 68 THR A O 1
ATOM 554 N N . LYS A 1 69 ? -10.773 14.708 9.386 1.00 80.94 69 LYS A N 1
ATOM 555 C CA . LYS A 1 69 ? -10.901 16.174 9.425 1.00 80.94 69 LYS A CA 1
ATOM 556 C C . LYS A 1 69 ? -12.172 16.657 8.727 1.00 80.94 69 LYS A C 1
ATOM 558 O O . LYS A 1 69 ? -12.871 17.493 9.289 1.00 80.94 69 LYS A O 1
ATOM 563 N N . ILE A 1 70 ? -12.479 16.121 7.546 1.00 80.94 70 ILE A N 1
ATOM 564 C CA . ILE A 1 70 ? -13.684 16.472 6.781 1.00 80.94 70 ILE A CA 1
ATOM 565 C C . ILE A 1 70 ? -14.945 16.114 7.572 1.00 80.94 70 ILE A C 1
ATOM 567 O O . ILE A 1 70 ? -15.826 16.953 7.723 1.00 80.94 70 ILE A O 1
ATOM 571 N N . LEU A 1 71 ? -15.007 14.917 8.163 1.00 76.69 71 LEU A N 1
ATOM 572 C CA . LEU A 1 71 ? -16.140 14.505 8.998 1.00 76.69 71 LEU A CA 1
ATOM 573 C C . LEU A 1 71 ? -16.341 15.421 10.215 1.00 76.69 71 LEU A C 1
ATOM 575 O O . LEU A 1 71 ? -17.478 15.703 10.589 1.00 76.69 71 LEU A O 1
ATOM 579 N N . LYS A 1 72 ? -15.254 15.908 10.828 1.00 74.88 72 LYS A N 1
ATOM 580 C CA . LYS A 1 72 ? -15.331 16.888 11.923 1.00 74.88 72 LYS A CA 1
ATOM 581 C C . LYS A 1 72 ? -15.835 18.253 11.449 1.00 74.88 72 LYS A C 1
ATOM 583 O O . LYS A 1 72 ? -16.661 18.841 12.134 1.00 74.88 72 LYS A O 1
ATOM 588 N N . LEU A 1 73 ? -15.370 18.731 10.294 1.00 73.19 73 LEU A N 1
ATOM 589 C CA . LEU A 1 73 ? -15.819 19.995 9.697 1.00 73.19 73 LEU A CA 1
ATOM 590 C C . LEU A 1 73 ? -17.309 19.958 9.344 1.00 73.19 73 LEU A C 1
ATOM 592 O O . LEU A 1 73 ? -18.043 20.856 9.734 1.00 73.19 73 LEU A O 1
ATOM 596 N N . ILE A 1 74 ? -17.774 18.886 8.698 1.00 74.19 74 ILE A N 1
ATOM 597 C CA . ILE A 1 74 ? -19.191 18.722 8.338 1.00 74.19 74 ILE A CA 1
ATOM 598 C C . ILE A 1 74 ? -20.070 18.683 9.595 1.00 74.19 74 ILE A C 1
ATOM 600 O O . ILE A 1 74 ? -21.099 19.345 9.637 1.00 74.19 74 ILE A O 1
ATOM 604 N N . LYS A 1 75 ? -19.654 17.968 10.650 1.00 69.88 75 LYS A N 1
ATOM 605 C CA . LYS A 1 75 ? -20.391 17.960 11.925 1.00 69.88 75 LYS A CA 1
ATOM 606 C C . LYS A 1 75 ? -20.437 19.328 12.609 1.00 69.88 75 LYS A C 1
ATOM 608 O O . LYS A 1 75 ? -21.438 19.631 13.240 1.00 69.88 75 LYS A O 1
ATOM 613 N N . PHE A 1 76 ? -19.380 20.132 12.495 1.00 68.69 76 PHE A N 1
ATOM 614 C CA . PHE A 1 76 ? -19.343 21.485 13.057 1.00 68.69 76 PHE A CA 1
ATOM 615 C C . PHE A 1 76 ? -20.246 22.461 12.294 1.00 68.69 76 PHE A C 1
ATOM 617 O O . PHE A 1 76 ? -20.782 23.377 12.890 1.00 68.69 76 PHE A O 1
ATOM 624 N N . GLN A 1 77 ? -20.431 22.262 10.989 1.00 62.31 77 GLN A N 1
ATOM 625 C CA . GLN A 1 77 ? -21.217 23.160 10.137 1.00 62.31 77 GLN A CA 1
ATOM 626 C C . GLN A 1 77 ? -22.731 22.883 10.167 1.00 62.31 77 GLN A C 1
ATOM 628 O O . GLN A 1 77 ? -23.503 23.672 9.633 1.00 62.31 77 GLN A O 1
ATOM 633 N N . ILE A 1 78 ? -23.145 21.751 10.749 1.00 64.62 78 ILE A N 1
ATOM 634 C CA . ILE A 1 78 ? -24.551 21.330 10.902 1.00 64.62 78 ILE A CA 1
ATOM 635 C C . ILE A 1 78 ? -25.084 21.653 12.320 1.00 64.62 78 ILE A C 1
ATOM 637 O O . ILE A 1 78 ? -26.267 21.459 12.588 1.00 64.62 78 ILE A O 1
ATOM 641 N N . MET A 1 79 ? -24.235 22.160 13.221 1.00 55.19 79 MET A N 1
ATOM 642 C CA . MET A 1 79 ? -24.589 22.602 14.578 1.00 55.19 79 MET A CA 1
ATOM 643 C C . MET A 1 79 ? -24.552 24.125 14.666 1.00 55.19 79 MET A C 1
ATOM 645 O O . MET A 1 79 ? -25.418 24.678 15.375 1.00 55.19 79 MET A O 1
#

Radius of gyration: 16.72 Å; Cα contacts (8 Å, |Δi|>4): 33; chains: 1; bounding box: 39×37×35 Å

Secondary structure (DSSP, 8-state):
-B-TT--B----GGG---SSS--------HHHHTTS-HHHHH-TTSPP-HHHHHHHHHHHHHHHHHHHHHHHHHHHHT-

Nearest PDB structures (foldseek):
  8uev-assembly1_1o  TM=3.565E-01  e=7.561E+00  Sus scrofa

Mean predicted aligned error: 7.88 Å

Organism: NCBI:txid588596